Protein AF-A0A183EGW9-F1 (afdb_monomer)

Sequence (132 aa):
MPAIDFSENPWFEPTFKFYDRTLLEDTKKGVYEVTEFWHLLALCHTVMPDRKSGQLEYQAQSPDEAALTSASRNFGYVFKSRTAHTITLEIYELLAILDFNNVRKRMSVVVRNPAGEIMLYCKGADTIILDR

pLDDT: mean 92.27, std 5.98, range [67.56, 98.25]

Structure (mmCIF, N/CA/C/O backbone):
data_AF-A0A183EGW9-F1
#
_entry.id   AF-A0A183EGW9-F1
#
loop_
_atom_site.group_PDB
_atom_site.id
_atom_site.type_symbol
_atom_site.label_atom_id
_atom_site.label_alt_id
_atom_site.label_comp_id
_atom_site.label_asym_id
_atom_site.label_entity_id
_atom_site.label_seq_id
_atom_site.pdbx_PDB_ins_code
_atom_site.Cartn_x
_atom_site.Cartn_y
_atom_site.Cartn_z
_atom_site.occupancy
_atom_site.B_iso_or_equiv
_atom_site.auth_seq_id
_atom_site.auth_comp_id
_atom_site.auth_asym_id
_atom_site.auth_atom_id
_atom_site.pdbx_PDB_model_num
ATOM 1 N N . MET A 1 1 ? 13.083 -5.421 -22.501 1.00 74.69 1 MET A N 1
ATOM 2 C CA . MET A 1 1 ? 12.808 -3.991 -22.234 1.00 74.69 1 MET A CA 1
ATOM 3 C C . MET A 1 1 ? 13.566 -3.590 -20.978 1.00 74.69 1 MET A C 1
ATOM 5 O O . MET A 1 1 ? 13.644 -4.432 -20.087 1.00 74.69 1 MET A O 1
ATOM 9 N N . PRO A 1 2 ? 14.165 -2.388 -20.901 1.00 91.19 2 PRO A N 1
ATOM 10 C CA . PRO A 1 2 ? 14.790 -1.929 -19.662 1.00 91.19 2 PRO A CA 1
ATOM 11 C C . PRO A 1 2 ? 13.732 -1.777 -18.562 1.00 91.19 2 PRO A C 1
ATOM 13 O O . PRO A 1 2 ? 12.576 -1.467 -18.863 1.00 91.19 2 PRO A O 1
ATOM 16 N N . ALA A 1 3 ? 14.130 -2.005 -17.309 1.00 95.81 3 ALA A N 1
ATOM 17 C CA . ALA A 1 3 ? 13.276 -1.734 -16.157 1.00 95.81 3 ALA A CA 1
ATOM 18 C C . ALA A 1 3 ? 12.938 -0.237 -16.080 1.00 95.81 3 ALA A C 1
ATOM 20 O O . ALA A 1 3 ? 13.703 0.608 -16.552 1.00 95.81 3 ALA A O 1
ATOM 21 N N . ILE A 1 4 ? 11.787 0.071 -15.494 1.00 96.50 4 ILE A N 1
ATOM 22 C CA . ILE A 1 4 ? 11.357 1.442 -15.225 1.00 96.50 4 ILE A CA 1
ATOM 23 C C . ILE A 1 4 ? 12.289 2.082 -14.196 1.00 96.50 4 ILE A C 1
ATOM 25 O O . ILE A 1 4 ? 12.694 1.439 -13.226 1.00 96.50 4 ILE A O 1
ATOM 29 N N . ASP A 1 5 ? 12.612 3.353 -14.423 1.00 95.12 5 ASP A N 1
ATOM 30 C CA . ASP A 1 5 ? 13.325 4.187 -13.464 1.00 95.12 5 ASP A CA 1
ATOM 31 C C . ASP A 1 5 ? 12.323 4.860 -12.517 1.00 95.12 5 ASP A C 1
ATOM 33 O O . ASP A 1 5 ? 11.466 5.630 -12.951 1.00 95.12 5 ASP A O 1
ATOM 37 N N . PHE A 1 6 ? 12.427 4.545 -11.226 1.00 95.75 6 PHE A N 1
ATOM 38 C CA . PHE A 1 6 ? 11.598 5.115 -10.162 1.00 95.75 6 PHE A CA 1
ATOM 39 C C . PHE A 1 6 ? 12.330 6.198 -9.357 1.00 95.75 6 PHE A C 1
ATOM 41 O O . PHE A 1 6 ? 11.804 6.647 -8.344 1.00 95.75 6 PHE A O 1
ATOM 48 N N . SER A 1 7 ? 13.519 6.639 -9.783 1.00 94.19 7 SER A N 1
ATOM 49 C CA . SER A 1 7 ? 14.354 7.592 -9.034 1.00 94.19 7 SER A CA 1
ATOM 50 C C . SER A 1 7 ? 13.710 8.966 -8.789 1.00 94.19 7 SER A C 1
ATOM 52 O O . SER A 1 7 ? 14.132 9.675 -7.877 1.00 94.19 7 SER A O 1
ATOM 54 N N . GLU A 1 8 ? 12.656 9.324 -9.534 1.00 91.25 8 GLU A N 1
ATOM 55 C CA . GLU A 1 8 ? 11.821 10.511 -9.272 1.00 91.25 8 GLU A CA 1
ATOM 56 C C . GLU A 1 8 ? 11.106 10.445 -7.907 1.00 91.25 8 GLU A C 1
ATOM 58 O O . GLU A 1 8 ? 10.832 11.475 -7.290 1.00 91.25 8 GLU A O 1
ATOM 63 N N . ASN A 1 9 ? 10.797 9.242 -7.417 1.00 92.38 9 ASN A N 1
ATOM 64 C CA . ASN A 1 9 ? 10.169 9.034 -6.119 1.00 92.38 9 ASN A CA 1
ATOM 65 C C . ASN A 1 9 ? 11.249 9.007 -5.024 1.00 92.38 9 ASN A C 1
ATOM 67 O O . ASN A 1 9 ? 12.040 8.072 -4.998 1.00 92.38 9 ASN A O 1
ATOM 71 N N . PRO A 1 10 ? 11.265 9.933 -4.046 1.00 91.69 10 PRO A N 1
ATOM 72 C CA . PRO A 1 10 ? 12.314 9.990 -3.019 1.00 91.69 10 PRO A CA 1
ATOM 73 C C . PRO A 1 10 ? 12.338 8.770 -2.087 1.00 91.69 10 PRO A C 1
ATOM 75 O O . PRO A 1 10 ? 13.294 8.578 -1.339 1.00 91.69 10 PRO A O 1
ATOM 78 N N . TRP A 1 11 ? 11.284 7.954 -2.111 1.00 92.44 11 TRP A N 1
ATOM 79 C CA . TRP A 1 11 ? 11.178 6.729 -1.334 1.00 92.44 11 TRP A CA 1
ATOM 80 C C . TRP A 1 11 ? 11.435 5.480 -2.170 1.00 92.44 11 TRP A C 1
ATOM 82 O O . TRP A 1 11 ? 11.229 4.395 -1.640 1.00 92.44 11 TRP A O 1
ATOM 92 N N . PHE A 1 12 ? 11.853 5.573 -3.433 1.00 94.12 12 PHE A N 1
ATOM 93 C CA . PHE A 1 12 ? 12.042 4.388 -4.270 1.00 94.12 12 PHE A CA 1
ATOM 94 C C . PHE A 1 12 ? 13.049 3.388 -3.683 1.00 94.12 12 PHE A C 1
ATOM 96 O O . PHE A 1 12 ? 13.946 3.734 -2.910 1.00 94.12 12 PHE A O 1
ATOM 103 N N . GLU A 1 13 ? 12.897 2.127 -4.065 1.00 94.38 13 GLU A N 1
ATOM 104 C CA . GLU A 1 13 ? 13.805 1.047 -3.701 1.00 94.38 13 GLU A CA 1
ATOM 105 C C . GLU A 1 13 ? 14.720 0.739 -4.898 1.00 94.38 13 GLU A C 1
ATOM 107 O O . GLU A 1 13 ? 14.233 0.294 -5.938 1.00 94.38 13 GLU A O 1
ATOM 112 N N . PRO A 1 14 ? 16.053 0.916 -4.794 1.00 92.31 14 PRO A N 1
ATOM 113 C CA . PRO A 1 14 ? 16.966 0.723 -5.932 1.00 92.31 14 PRO A CA 1
ATOM 114 C C . PRO A 1 14 ? 16.940 -0.690 -6.541 1.00 92.31 14 PRO A C 1
ATOM 116 O O . PRO A 1 14 ? 17.254 -0.898 -7.721 1.00 92.31 14 PRO A O 1
ATOM 119 N N . THR A 1 15 ? 16.582 -1.680 -5.724 1.00 93.06 15 THR A N 1
ATOM 120 C CA . THR A 1 15 ? 16.481 -3.092 -6.103 1.00 93.06 15 THR A CA 1
ATOM 121 C C . THR A 1 15 ? 15.132 -3.452 -6.722 1.00 93.06 15 THR A C 1
ATOM 123 O O . THR A 1 15 ? 15.043 -4.503 -7.356 1.00 93.06 15 THR A O 1
ATOM 126 N N . PHE A 1 16 ? 14.109 -2.599 -6.604 1.00 95.38 16 PHE A N 1
ATOM 127 C CA . PHE A 1 16 ? 12.800 -2.840 -7.202 1.00 95.38 16 PHE A CA 1
ATOM 128 C C . PHE A 1 16 ? 12.902 -2.810 -8.731 1.00 95.38 16 PHE A C 1
ATOM 130 O O . PHE A 1 16 ? 13.572 -1.957 -9.323 1.00 95.38 16 PHE A O 1
ATOM 137 N N . LYS A 1 17 ? 12.264 -3.785 -9.385 1.00 95.81 17 LYS A N 1
ATOM 138 C CA . LYS A 1 17 ? 12.230 -3.908 -10.845 1.00 95.81 17 LYS A CA 1
ATOM 139 C C . LYS A 1 17 ? 10.795 -4.096 -11.297 1.00 95.81 17 LYS A C 1
ATOM 141 O O . LYS A 1 17 ? 10.124 -5.033 -10.879 1.00 95.81 17 LYS A O 1
ATOM 146 N N . PHE A 1 18 ? 10.367 -3.232 -12.206 1.00 96.75 18 PHE A N 1
ATOM 147 C CA . PHE A 1 18 ? 9.073 -3.309 -12.862 1.00 96.75 18 PHE A CA 1
ATOM 148 C C . PHE A 1 18 ? 9.233 -2.930 -14.332 1.00 96.75 18 PHE A C 1
ATOM 150 O O . PHE A 1 18 ? 10.134 -2.162 -14.679 1.00 96.75 18 PHE A O 1
ATOM 157 N N . TYR A 1 19 ? 8.400 -3.500 -15.198 1.00 96.38 19 TYR A N 1
ATOM 158 C CA . TYR A 1 19 ? 8.611 -3.444 -16.649 1.00 96.38 19 TYR A CA 1
ATOM 159 C C . TYR A 1 19 ? 7.393 -2.947 -17.434 1.00 96.38 19 TYR A C 1
ATOM 161 O O . TYR A 1 19 ? 7.563 -2.524 -18.577 1.00 96.38 19 TYR A O 1
ATOM 169 N N . ASP A 1 20 ? 6.193 -2.977 -16.848 1.00 95.81 20 ASP A N 1
ATOM 170 C CA . ASP A 1 20 ? 4.976 -2.501 -17.507 1.00 95.81 20 ASP A CA 1
ATOM 171 C C . ASP A 1 20 ? 4.860 -0.975 -17.394 1.00 95.81 20 ASP A C 1
ATOM 173 O O . ASP A 1 20 ? 4.619 -0.409 -16.326 1.00 95.81 20 ASP A O 1
ATOM 177 N N . ARG A 1 21 ? 5.075 -0.311 -18.531 1.00 95.69 21 ARG A N 1
ATOM 178 C CA . ARG A 1 21 ? 5.022 1.148 -18.652 1.00 95.69 21 ARG A CA 1
ATOM 179 C C . ARG A 1 21 ? 3.598 1.680 -18.699 1.00 95.69 21 ARG A C 1
ATOM 181 O O . ARG A 1 21 ? 3.391 2.809 -18.272 1.00 95.69 21 ARG A O 1
ATOM 188 N N . THR A 1 22 ? 2.638 0.890 -19.174 1.00 96.69 22 THR A N 1
ATOM 189 C CA . THR A 1 22 ? 1.238 1.309 -19.260 1.00 96.69 22 THR A CA 1
ATOM 190 C C . THR A 1 22 ? 0.692 1.561 -17.861 1.00 96.69 22 THR A C 1
ATOM 192 O O . THR A 1 22 ? 0.131 2.624 -17.613 1.00 96.69 22 THR A O 1
ATOM 195 N N . LEU A 1 23 ? 0.986 0.672 -16.905 1.00 96.94 23 LEU A N 1
ATOM 196 C CA . LEU A 1 23 ? 0.608 0.889 -15.508 1.00 96.94 23 LEU A CA 1
ATOM 197 C C . LEU A 1 23 ? 1.237 2.163 -14.918 1.00 96.94 23 LEU A C 1
ATOM 199 O O . LEU A 1 23 ? 0.571 2.895 -14.187 1.00 96.94 23 LEU A O 1
ATOM 203 N N . LEU A 1 24 ? 2.502 2.465 -15.238 1.00 96.00 24 LEU A N 1
ATOM 204 C CA . LEU A 1 24 ? 3.149 3.709 -14.798 1.00 96.00 24 LEU A CA 1
ATOM 205 C C . LEU A 1 24 ? 2.473 4.943 -15.399 1.00 96.00 24 LEU A C 1
ATOM 207 O O . LEU A 1 24 ? 2.240 5.920 -14.691 1.00 96.00 24 LEU A O 1
ATOM 211 N N . GLU A 1 25 ? 2.175 4.914 -16.693 1.00 96.81 25 GLU A N 1
ATOM 212 C CA . GLU A 1 25 ? 1.509 6.015 -17.385 1.00 96.81 25 GLU A CA 1
ATOM 213 C C . GLU A 1 25 ? 0.117 6.276 -16.811 1.00 96.81 25 GLU A C 1
ATOM 215 O O . GLU A 1 25 ? -0.217 7.425 -16.533 1.00 96.81 25 GLU A O 1
ATOM 220 N N . ASP A 1 26 ? -0.670 5.230 -16.575 1.00 98.25 26 ASP A N 1
ATOM 221 C CA . ASP A 1 26 ? -2.018 5.362 -16.020 1.00 98.25 26 ASP A CA 1
ATOM 222 C C . ASP A 1 26 ? -1.996 5.783 -14.545 1.00 98.25 26 ASP A C 1
ATOM 224 O O . ASP A 1 26 ? -2.845 6.568 -14.117 1.00 98.25 26 ASP A O 1
ATOM 228 N N . THR A 1 27 ? -0.957 5.384 -13.802 1.00 96.62 27 THR A N 1
ATOM 229 C CA . THR A 1 27 ? -0.671 5.933 -12.467 1.00 96.62 27 THR A CA 1
ATOM 230 C C . THR A 1 27 ? -0.398 7.437 -12.547 1.00 96.62 27 THR A C 1
ATOM 232 O O . THR A 1 27 ? -1.018 8.216 -11.830 1.00 96.62 27 THR A O 1
ATOM 235 N N . LYS A 1 28 ? 0.482 7.881 -13.459 1.00 95.25 28 LYS A N 1
ATOM 236 C CA . LYS A 1 28 ? 0.819 9.308 -13.635 1.00 95.25 28 LYS A CA 1
ATOM 237 C C . LYS A 1 28 ? -0.370 10.148 -14.117 1.00 95.25 28 LYS A C 1
ATOM 239 O O . LYS A 1 28 ? -0.452 11.324 -13.776 1.00 95.25 28 LYS A O 1
ATOM 244 N N . LYS A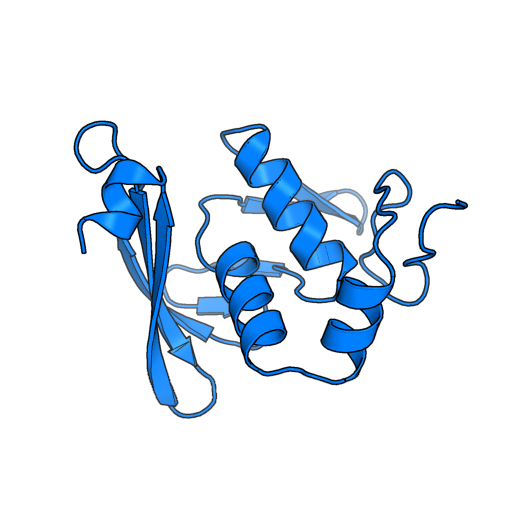 1 29 ? -1.288 9.566 -14.894 1.00 97.38 29 LYS A N 1
ATOM 245 C CA . LYS A 1 29 ? -2.537 10.220 -15.328 1.00 97.38 29 LYS A CA 1
ATOM 246 C C . LYS A 1 29 ? -3.592 10.303 -14.220 1.00 97.38 29 LYS A C 1
ATOM 248 O O . LYS A 1 29 ? -4.567 11.027 -14.402 1.00 97.38 29 LYS A O 1
ATOM 253 N N . GLY A 1 30 ? -3.429 9.567 -13.118 1.00 96.12 30 GLY A N 1
ATOM 254 C CA . GLY A 1 30 ? -4.434 9.486 -12.060 1.00 96.12 30 GLY A CA 1
ATOM 255 C C . GLY A 1 30 ? -5.701 8.758 -12.506 1.00 96.12 30 GLY A C 1
ATOM 256 O O . GLY A 1 30 ? -6.800 9.168 -12.139 1.00 96.12 30 GLY A O 1
ATOM 257 N N . VAL A 1 31 ? -5.571 7.703 -13.323 1.00 98.00 31 VAL A N 1
ATOM 258 C CA . VAL A 1 31 ? -6.714 6.838 -13.659 1.00 98.00 31 VAL A CA 1
ATOM 259 C C . VAL A 1 31 ? -7.301 6.300 -12.354 1.00 98.00 31 VAL A C 1
ATOM 261 O O . VAL A 1 31 ? -6.567 5.774 -11.511 1.00 98.00 31 VAL A O 1
ATOM 264 N N . TYR A 1 32 ? -8.611 6.477 -12.170 1.00 96.06 32 TYR A N 1
ATOM 265 C CA . TYR A 1 32 ? -9.291 6.214 -10.902 1.00 96.06 32 TYR A CA 1
ATOM 266 C C . TYR A 1 32 ? -9.065 4.775 -10.427 1.00 96.06 32 TYR A C 1
ATOM 268 O O . TYR A 1 32 ? -8.584 4.555 -9.321 1.00 96.06 32 TYR A O 1
ATOM 276 N N . GLU A 1 33 ? -9.295 3.793 -11.293 1.00 97.38 33 GLU A N 1
ATOM 277 C CA . GLU A 1 33 ? -9.151 2.373 -10.973 1.00 97.38 33 GLU A CA 1
ATOM 278 C C . GLU A 1 33 ? -7.714 2.005 -10.579 1.00 97.38 33 GLU A C 1
ATOM 280 O O . GLU A 1 33 ? -7.500 1.191 -9.682 1.00 97.38 33 GLU A O 1
ATOM 285 N N . VAL A 1 34 ? -6.718 2.629 -11.216 1.00 98.00 34 VAL A N 1
ATOM 286 C CA . VAL A 1 34 ? -5.295 2.413 -10.906 1.00 98.00 34 VAL A CA 1
ATOM 287 C C . VAL A 1 34 ? -4.927 3.060 -9.572 1.00 98.00 34 VAL A C 1
ATOM 289 O O . VAL A 1 34 ? -4.171 2.487 -8.789 1.00 98.00 34 VAL A O 1
ATOM 292 N N . THR A 1 35 ? -5.500 4.225 -9.281 1.00 95.94 35 THR A N 1
ATOM 293 C CA . THR A 1 35 ? -5.323 4.919 -8.002 1.00 95.94 35 THR A CA 1
ATOM 294 C C . THR A 1 35 ? -5.889 4.085 -6.853 1.00 95.94 35 THR A C 1
ATOM 296 O O . THR A 1 35 ? -5.196 3.838 -5.867 1.00 95.94 35 THR A O 1
ATOM 299 N N . GLU A 1 36 ? -7.102 3.561 -7.017 1.00 96.19 36 GLU A N 1
ATOM 300 C CA . GLU A 1 36 ? -7.757 2.698 -6.031 1.00 96.19 36 GLU A CA 1
ATOM 301 C C . GLU A 1 36 ? -7.037 1.360 -5.852 1.00 96.19 36 GLU A C 1
ATOM 303 O O . GLU A 1 36 ? -6.911 0.856 -4.733 1.00 96.19 36 GLU A O 1
ATOM 308 N N . PHE A 1 37 ? -6.486 0.805 -6.933 1.00 97.69 37 PHE A N 1
ATOM 309 C CA . PHE A 1 37 ? -5.616 -0.364 -6.865 1.00 97.69 37 PHE A CA 1
ATOM 310 C C . PHE A 1 37 ? -4.388 -0.106 -5.980 1.00 97.69 37 PHE A C 1
ATOM 312 O O . PHE A 1 37 ? -4.075 -0.914 -5.101 1.00 97.69 37 PHE A O 1
ATOM 319 N N . TRP A 1 38 ? -3.710 1.032 -6.149 1.00 97.50 38 TRP A N 1
ATOM 320 C CA . TRP A 1 38 ? -2.554 1.360 -5.318 1.00 97.50 38 TRP A CA 1
ATOM 321 C C . TRP A 1 38 ? -2.922 1.681 -3.870 1.00 97.50 38 TRP A C 1
ATOM 323 O O . TRP A 1 38 ? -2.210 1.238 -2.965 1.00 97.50 38 TRP A O 1
ATOM 333 N N . HIS A 1 39 ? -4.041 2.370 -3.629 1.00 96.12 39 HIS A N 1
ATOM 334 C CA . HIS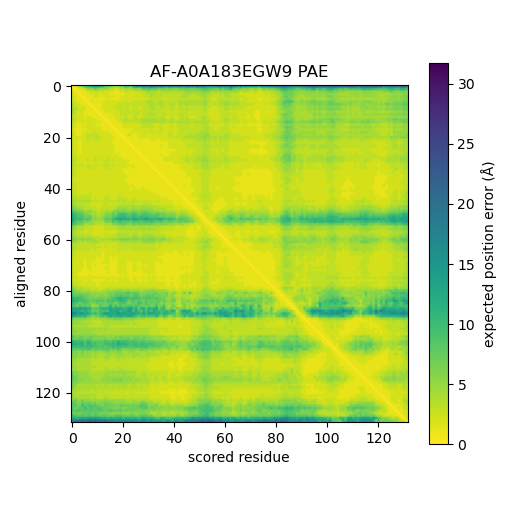 A 1 39 ? -4.581 2.565 -2.283 1.00 96.12 39 HIS A CA 1
ATOM 335 C C . HIS A 1 39 ? -4.858 1.232 -1.592 1.00 96.12 39 HIS A C 1
ATOM 337 O O . HIS A 1 39 ? -4.436 1.031 -0.453 1.00 96.12 39 HIS A O 1
ATOM 343 N N . LEU A 1 40 ? -5.484 0.280 -2.285 1.00 97.06 40 LEU A N 1
ATOM 344 C CA . LEU A 1 40 ? -5.726 -1.058 -1.757 1.00 97.06 40 LEU A CA 1
ATOM 345 C C . LEU A 1 40 ? -4.419 -1.731 -1.322 1.00 97.06 40 LEU A C 1
ATOM 347 O O . LEU A 1 40 ? -4.346 -2.246 -0.203 1.00 97.06 40 LEU A O 1
ATOM 351 N N . LEU A 1 41 ? -3.378 -1.700 -2.160 1.00 97.25 41 LEU A N 1
ATOM 352 C CA . LEU A 1 41 ? -2.084 -2.305 -1.827 1.00 97.25 41 LEU A CA 1
ATOM 353 C C . LEU A 1 41 ? -1.357 -1.585 -0.685 1.00 97.25 41 LEU A C 1
ATOM 355 O O . LEU A 1 41 ? -0.695 -2.254 0.106 1.00 97.25 41 LEU A O 1
ATOM 359 N N . ALA A 1 42 ? -1.502 -0.263 -0.577 1.00 96.31 42 ALA A N 1
ATOM 360 C CA . ALA A 1 42 ? -0.828 0.563 0.423 1.00 96.31 42 ALA A CA 1
ATOM 361 C C . ALA A 1 42 ? -1.591 0.721 1.755 1.00 96.31 42 ALA A C 1
ATOM 363 O O . ALA A 1 42 ? -1.033 1.244 2.718 1.00 96.31 42 ALA A O 1
ATOM 364 N N . LEU A 1 43 ? -2.866 0.317 1.817 1.00 95.56 43 LEU A N 1
ATOM 365 C CA . LEU A 1 43 ? -3.711 0.429 3.014 1.00 95.56 43 LEU A CA 1
ATOM 366 C C . LEU A 1 43 ? -4.120 -0.940 3.575 1.00 95.56 43 LEU A C 1
ATOM 368 O O . LEU A 1 43 ? -4.176 -1.123 4.793 1.00 95.56 43 LEU A O 1
ATOM 372 N N . CYS A 1 44 ? -4.414 -1.921 2.715 1.00 95.75 44 CYS A N 1
ATOM 373 C CA . CYS A 1 44 ? -4.941 -3.223 3.125 1.00 95.75 44 CYS A CA 1
ATOM 374 C C . CYS A 1 44 ? -3.817 -4.240 3.376 1.00 95.75 44 CYS A C 1
ATOM 376 O O . CYS A 1 44 ? -3.660 -5.199 2.621 1.00 95.75 44 CYS A O 1
ATOM 378 N N . HIS A 1 45 ? -3.016 -4.052 4.424 1.00 94.88 45 HIS A N 1
ATOM 379 C CA . HIS A 1 45 ? -1.935 -4.977 4.795 1.00 94.88 45 HIS A CA 1
ATOM 380 C C . HIS A 1 45 ? -1.577 -4.897 6.281 1.00 94.88 45 HIS A C 1
ATOM 382 O O . HIS A 1 45 ? -1.972 -3.966 6.984 1.00 94.88 45 HIS A O 1
ATOM 388 N N . THR A 1 46 ? -0.766 -5.838 6.770 1.00 93.06 46 THR A N 1
ATOM 389 C CA . THR A 1 46 ? -0.242 -5.805 8.150 1.00 93.06 46 THR A CA 1
ATOM 390 C C . THR A 1 46 ? 1.204 -5.322 8.256 1.00 93.06 46 THR A C 1
ATOM 392 O O . THR A 1 46 ? 1.664 -5.087 9.370 1.00 93.06 46 THR A O 1
ATOM 395 N N . VAL A 1 47 ? 1.880 -5.064 7.128 1.00 94.94 47 VAL A N 1
ATOM 396 C CA . VAL A 1 47 ? 3.256 -4.525 7.071 1.00 94.94 47 VAL A CA 1
ATOM 397 C C . VAL A 1 47 ? 3.461 -3.332 8.007 1.00 94.94 47 VAL A C 1
ATOM 399 O O . VAL A 1 47 ? 2.616 -2.439 8.086 1.00 94.94 47 VAL A O 1
ATOM 402 N N . MET A 1 48 ? 4.594 -3.329 8.707 1.00 93.19 48 MET A N 1
ATOM 403 C CA . MET A 1 48 ? 5.016 -2.260 9.607 1.00 93.19 48 MET A CA 1
ATOM 404 C C . MET A 1 48 ? 6.175 -1.475 8.983 1.00 93.19 48 MET A C 1
ATOM 406 O O . MET A 1 48 ? 7.137 -2.096 8.525 1.00 93.19 48 MET A O 1
ATOM 410 N N . PRO A 1 49 ? 6.120 -0.133 8.957 1.00 92.94 49 PRO A N 1
ATOM 411 C CA . PRO A 1 49 ? 7.224 0.672 8.469 1.00 92.94 49 PRO A CA 1
ATOM 412 C C . PRO A 1 49 ? 8.241 0.883 9.596 1.00 92.94 49 PRO A C 1
ATOM 414 O O . PRO A 1 49 ? 7.870 1.172 10.734 1.00 92.94 49 PRO A O 1
ATOM 417 N N . ASP A 1 50 ? 9.521 0.771 9.272 1.00 90.69 50 ASP A N 1
ATOM 418 C CA . ASP A 1 50 ? 10.644 1.049 10.163 1.00 90.69 50 ASP A CA 1
ATOM 419 C C . ASP A 1 50 ? 11.582 2.079 9.515 1.00 90.69 50 ASP A C 1
ATOM 421 O O . ASP A 1 50 ? 11.591 2.261 8.294 1.00 90.69 50 ASP A O 1
ATOM 425 N N . ARG A 1 51 ? 12.362 2.789 10.333 1.00 88.50 51 ARG A N 1
ATOM 426 C CA . ARG A 1 51 ? 13.372 3.745 9.869 1.00 88.50 51 ARG A CA 1
ATOM 427 C C . ARG A 1 51 ? 14.748 3.314 10.346 1.00 88.50 51 ARG A C 1
ATOM 429 O O . ARG A 1 51 ? 15.128 3.597 11.480 1.00 88.50 51 ARG A O 1
ATOM 436 N N . LYS A 1 52 ? 15.537 2.726 9.447 1.00 85.69 52 LYS A N 1
ATOM 437 C CA . LYS A 1 52 ? 16.944 2.399 9.710 1.00 85.69 52 LYS A CA 1
ATOM 438 C C . LYS A 1 52 ? 17.850 3.379 8.989 1.00 85.69 52 LYS A C 1
ATOM 440 O O . LYS A 1 52 ? 17.755 3.555 7.780 1.00 85.69 52 LYS A O 1
ATOM 445 N N . SER A 1 53 ? 18.705 4.070 9.743 1.00 85.56 53 SER A N 1
ATOM 446 C CA . SER A 1 53 ? 19.660 5.049 9.197 1.00 85.56 53 SER A CA 1
ATOM 447 C C . SER A 1 53 ? 19.013 6.111 8.288 1.00 85.56 53 SER A C 1
ATOM 449 O O . SER A 1 53 ? 19.601 6.544 7.302 1.00 85.56 53 SER A O 1
ATOM 451 N N . GLY A 1 54 ? 17.774 6.511 8.597 1.00 81.62 54 GLY A N 1
ATOM 452 C CA . GLY A 1 54 ? 17.003 7.482 7.811 1.00 81.62 54 GLY A CA 1
ATOM 453 C C . GLY A 1 54 ? 16.267 6.910 6.591 1.00 81.62 54 GLY A C 1
ATOM 454 O O . GLY A 1 54 ? 15.481 7.637 5.986 1.00 81.62 54 GLY A O 1
ATOM 455 N N . GLN A 1 55 ? 16.451 5.629 6.263 1.00 86.56 55 GLN A N 1
ATOM 456 C CA . GLN A 1 55 ? 15.766 4.948 5.162 1.00 86.56 55 GLN A CA 1
ATOM 457 C C . GLN A 1 55 ? 14.504 4.231 5.651 1.00 86.56 55 GLN A C 1
ATOM 459 O O . GLN A 1 55 ? 14.494 3.640 6.730 1.00 86.56 55 GLN A O 1
ATOM 464 N N . LEU A 1 56 ? 13.436 4.300 4.853 1.00 91.25 56 LEU A N 1
ATOM 465 C CA . LEU A 1 56 ? 12.190 3.577 5.101 1.00 91.25 56 LEU A CA 1
ATOM 466 C C . LEU A 1 56 ? 12.373 2.099 4.731 1.00 91.25 56 LEU A C 1
ATOM 468 O O . LEU A 1 56 ? 12.686 1.786 3.581 1.00 91.25 56 LEU A O 1
ATOM 472 N N . GLU A 1 57 ? 12.137 1.206 5.685 1.00 92.75 57 GLU A N 1
ATOM 473 C CA . GLU A 1 57 ? 12.122 -0.246 5.497 1.00 92.75 57 GLU A CA 1
ATOM 474 C C . GLU A 1 57 ? 10.749 -0.811 5.861 1.00 92.75 57 GLU A C 1
ATOM 476 O O . GLU A 1 57 ? 10.090 -0.325 6.777 1.00 92.75 57 GLU A O 1
ATOM 481 N N . TYR A 1 58 ? 10.316 -1.858 5.162 1.00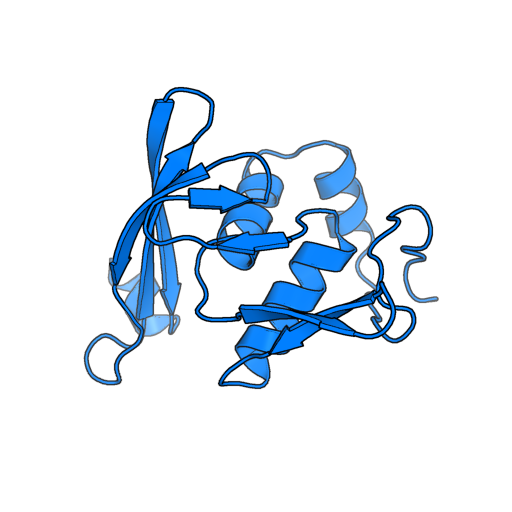 94.94 58 TYR A N 1
A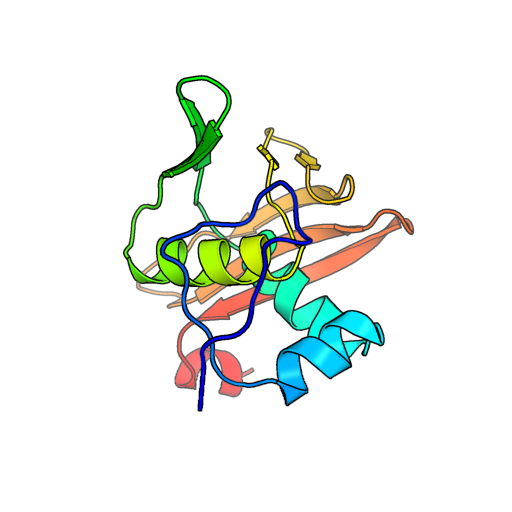TOM 482 C CA . TYR A 1 58 ? 9.044 -2.528 5.421 1.00 94.94 58 TYR A CA 1
ATOM 483 C C . TYR A 1 58 ? 9.273 -3.898 6.052 1.00 94.94 58 TYR A C 1
ATOM 485 O O . TYR A 1 58 ? 9.958 -4.750 5.492 1.00 94.94 58 TYR A O 1
ATOM 493 N N . GLN A 1 59 ? 8.677 -4.107 7.224 1.00 95.19 59 GLN A N 1
ATOM 494 C CA . GLN A 1 59 ? 8.672 -5.377 7.942 1.00 95.19 59 GLN A CA 1
ATOM 495 C C . GLN A 1 59 ? 7.325 -6.062 7.704 1.00 95.19 59 GLN A C 1
ATOM 497 O O . GLN A 1 59 ? 6.294 -5.633 8.228 1.00 95.19 59 GLN A O 1
ATOM 502 N N . ALA A 1 60 ? 7.326 -7.104 6.877 1.00 94.44 60 ALA A N 1
ATOM 503 C CA . ALA A 1 60 ? 6.131 -7.845 6.489 1.00 94.44 60 ALA A CA 1
ATOM 504 C C . ALA A 1 60 ? 6.119 -9.250 7.103 1.00 94.44 60 ALA A C 1
ATOM 506 O O . ALA A 1 60 ? 7.167 -9.857 7.308 1.00 94.44 60 ALA A O 1
ATOM 507 N N . GLN A 1 61 ? 4.922 -9.788 7.345 1.00 89.38 61 GLN A N 1
ATOM 508 C CA . GLN A 1 61 ? 4.752 -11.162 7.835 1.00 89.38 61 GLN A CA 1
ATOM 509 C C . GLN A 1 61 ? 4.830 -12.213 6.719 1.00 89.38 61 GLN A C 1
ATOM 511 O O . GLN A 1 61 ? 4.981 -13.400 7.001 1.00 89.38 61 GLN A O 1
ATOM 516 N N . SER A 1 62 ? 4.726 -11.794 5.455 1.00 91.06 62 SER A N 1
ATOM 517 C CA . SER A 1 62 ? 4.840 -12.669 4.290 1.00 91.06 62 SER A CA 1
ATOM 518 C C . SER A 1 62 ? 5.584 -11.975 3.140 1.00 91.06 62 SER A C 1
ATOM 520 O O . SER A 1 62 ? 5.549 -10.742 3.039 1.00 91.06 62 SER A O 1
ATOM 522 N N . PRO A 1 63 ? 6.251 -12.743 2.256 1.00 94.31 63 PRO A N 1
ATOM 523 C CA . PRO A 1 63 ? 6.932 -12.189 1.085 1.00 94.31 63 PRO A CA 1
ATOM 524 C C . PRO A 1 63 ? 5.962 -11.506 0.113 1.00 94.31 63 PRO A C 1
ATOM 526 O O . PRO A 1 63 ? 6.317 -10.498 -0.493 1.00 94.31 63 PRO A O 1
ATOM 529 N N . ASP A 1 64 ? 4.727 -11.999 0.013 1.00 92.50 64 ASP A N 1
ATOM 530 C CA . ASP A 1 64 ? 3.707 -11.420 -0.861 1.00 92.50 64 ASP A CA 1
ATOM 531 C C . ASP A 1 64 ? 3.284 -10.032 -0.369 1.00 92.50 64 ASP A C 1
ATOM 533 O O . ASP A 1 64 ? 3.211 -9.087 -1.153 1.00 92.50 64 ASP A O 1
ATOM 537 N N . GLU A 1 65 ? 3.061 -9.865 0.943 1.00 93.38 65 GLU A N 1
ATOM 538 C CA . GLU A 1 65 ? 2.772 -8.540 1.503 1.00 93.38 65 GLU A CA 1
ATOM 539 C C . GLU A 1 65 ? 3.953 -7.579 1.319 1.00 93.38 65 GLU A C 1
ATOM 541 O O . GLU A 1 65 ? 3.733 -6.407 1.003 1.00 93.38 65 GLU A O 1
ATOM 546 N N . ALA A 1 66 ? 5.192 -8.065 1.465 1.00 95.44 66 ALA A N 1
ATOM 547 C CA . ALA A 1 66 ? 6.388 -7.262 1.213 1.00 95.44 66 ALA A CA 1
ATOM 548 C C . ALA A 1 66 ? 6.443 -6.777 -0.244 1.00 95.44 66 ALA A C 1
ATOM 550 O O . ALA A 1 66 ? 6.628 -5.589 -0.489 1.00 95.44 66 ALA A O 1
ATOM 551 N N . ALA A 1 67 ? 6.229 -7.674 -1.209 1.00 96.56 67 ALA A N 1
ATOM 552 C CA . ALA A 1 67 ? 6.269 -7.347 -2.631 1.00 96.56 67 ALA A CA 1
ATOM 553 C C . ALA A 1 67 ? 5.161 -6.361 -3.038 1.00 96.56 67 ALA A C 1
ATOM 555 O O . ALA A 1 67 ? 5.426 -5.399 -3.758 1.00 96.56 67 ALA A O 1
ATOM 556 N N . LEU A 1 68 ? 3.932 -6.563 -2.553 1.00 96.94 68 LEU A N 1
ATOM 557 C CA . LEU A 1 68 ? 2.790 -5.706 -2.885 1.00 96.94 68 LEU A CA 1
ATOM 558 C C . LEU A 1 68 ? 2.940 -4.284 -2.326 1.00 96.94 68 LEU A C 1
ATOM 560 O O . LEU A 1 68 ? 2.695 -3.311 -3.037 1.00 96.94 68 LEU A O 1
ATOM 564 N N . THR A 1 69 ? 3.379 -4.157 -1.072 1.00 96.62 69 THR A N 1
ATOM 565 C CA . THR A 1 69 ? 3.618 -2.843 -0.446 1.00 96.62 69 THR A CA 1
ATOM 566 C C . 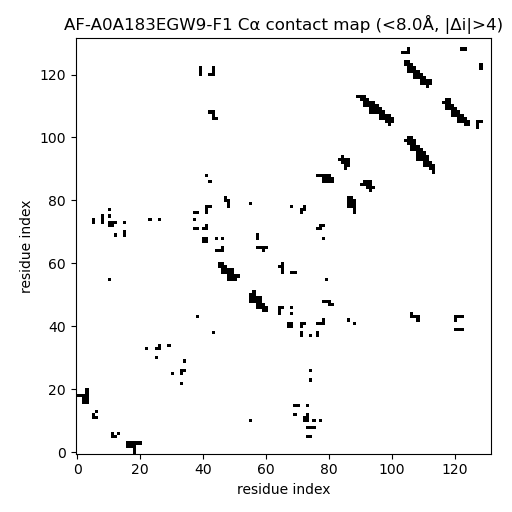THR A 1 69 ? 4.863 -2.154 -1.003 1.00 96.62 69 THR A C 1
ATOM 568 O O . THR A 1 69 ? 4.872 -0.934 -1.166 1.00 96.62 69 THR A O 1
ATOM 571 N N . SER A 1 70 ? 5.901 -2.917 -1.363 1.00 96.81 70 SER A N 1
ATOM 572 C CA . SER A 1 70 ? 7.053 -2.410 -2.119 1.00 96.81 70 SER A CA 1
ATOM 573 C C . SER A 1 70 ? 6.616 -1.848 -3.474 1.00 96.81 70 SER A C 1
ATOM 575 O O . SER A 1 70 ? 6.999 -0.734 -3.833 1.00 96.81 70 SER A O 1
ATOM 577 N N . ALA A 1 71 ? 5.741 -2.549 -4.201 1.00 97.75 71 ALA A N 1
ATOM 578 C CA . ALA A 1 71 ? 5.210 -2.049 -5.463 1.00 97.75 71 ALA A CA 1
ATOM 579 C C . ALA A 1 71 ? 4.466 -0.720 -5.272 1.00 97.75 71 ALA A C 1
ATOM 581 O O . ALA A 1 71 ? 4.855 0.275 -5.881 1.00 97.75 71 ALA A O 1
ATOM 582 N N . SER A 1 72 ? 3.482 -0.651 -4.368 1.00 97.50 72 SER A N 1
ATOM 583 C CA . SER A 1 72 ? 2.735 0.596 -4.136 1.00 97.50 72 SER A CA 1
ATOM 584 C C . SER A 1 72 ? 3.657 1.757 -3.745 1.00 97.50 72 SER A C 1
ATOM 586 O O . SER A 1 72 ? 3.539 2.856 -4.286 1.00 97.50 72 SER A O 1
ATOM 588 N N . ARG A 1 73 ? 4.649 1.495 -2.881 1.00 96.62 73 ARG A N 1
ATOM 589 C CA . ARG A 1 73 ? 5.675 2.464 -2.481 1.00 96.62 73 ARG A CA 1
ATOM 590 C C . ARG A 1 73 ? 6.429 3.020 -3.680 1.00 96.62 73 ARG A C 1
ATOM 592 O O . ARG A 1 73 ? 6.560 4.237 -3.768 1.00 96.62 73 ARG A O 1
ATOM 599 N N . ASN A 1 74 ? 6.935 2.167 -4.571 1.00 97.19 74 ASN A N 1
ATOM 600 C CA . ASN A 1 74 ? 7.725 2.601 -5.727 1.00 97.19 74 ASN A CA 1
ATOM 601 C C . ASN A 1 74 ? 6.887 3.423 -6.713 1.00 97.19 74 ASN A C 1
ATOM 603 O O . ASN A 1 74 ? 7.387 4.412 -7.245 1.00 97.19 74 ASN A O 1
ATOM 607 N N . PHE A 1 75 ? 5.598 3.109 -6.846 1.00 97.31 75 PHE A N 1
ATOM 608 C CA . PHE A 1 75 ? 4.634 3.881 -7.636 1.00 97.31 75 PHE A CA 1
ATOM 609 C C . PHE A 1 75 ? 4.143 5.178 -6.961 1.00 97.31 75 PHE A C 1
ATOM 611 O O . PHE A 1 75 ? 3.311 5.879 -7.525 1.00 97.31 75 PHE A O 1
ATOM 618 N N . GLY A 1 76 ? 4.675 5.536 -5.787 1.00 95.31 76 GLY A N 1
ATOM 619 C CA . GLY A 1 76 ? 4.394 6.807 -5.106 1.00 95.31 76 GLY A CA 1
ATOM 620 C C . GLY A 1 76 ? 3.362 6.718 -3.977 1.00 95.31 76 GLY A C 1
ATOM 621 O O . GLY A 1 76 ? 3.210 7.672 -3.216 1.00 95.31 76 GLY A O 1
ATOM 622 N N . TYR A 1 77 ? 2.732 5.561 -3.782 1.00 96.06 77 TYR A N 1
ATOM 623 C CA . TYR A 1 77 ? 1.768 5.293 -2.714 1.00 96.06 77 TYR A CA 1
ATOM 624 C C . TYR A 1 77 ? 2.509 4.749 -1.490 1.00 96.06 77 TYR A C 1
ATOM 626 O O . TYR A 1 77 ? 2.544 3.548 -1.201 1.00 96.06 77 TYR A O 1
ATOM 634 N N . VAL A 1 78 ? 3.183 5.669 -0.797 1.00 95.19 78 VAL A N 1
ATOM 635 C CA . VAL A 1 78 ? 4.139 5.359 0.271 1.00 95.19 78 VAL A CA 1
ATOM 636 C C . VAL A 1 78 ? 3.451 5.284 1.630 1.00 95.19 78 VAL A C 1
ATOM 638 O O . VAL A 1 78 ? 3.057 6.299 2.205 1.00 95.19 78 VAL A O 1
ATOM 641 N N . PHE A 1 79 ? 3.385 4.078 2.183 1.00 94.94 79 PHE A N 1
ATOM 642 C CA . PHE A 1 79 ? 2.946 3.826 3.548 1.00 94.94 79 PHE A CA 1
ATOM 643 C C . PHE A 1 79 ? 4.042 4.214 4.558 1.00 94.94 79 PHE A C 1
ATOM 645 O O . PHE A 1 79 ? 5.060 3.538 4.693 1.00 94.94 79 PHE A O 1
ATOM 652 N N . LYS A 1 80 ? 3.863 5.329 5.277 1.00 91.94 80 LYS A N 1
ATOM 653 C CA . LYS A 1 80 ? 4.911 5.878 6.165 1.00 91.94 80 LYS A CA 1
ATOM 654 C C . LYS A 1 80 ? 4.762 5.475 7.624 1.00 91.94 80 LYS A C 1
ATOM 656 O O . LYS A 1 80 ? 5.762 5.319 8.320 1.00 91.94 80 LYS A O 1
ATOM 661 N N . SER A 1 81 ? 3.531 5.388 8.113 1.00 88.94 81 SER A N 1
ATOM 662 C CA . SER A 1 81 ? 3.234 5.003 9.492 1.00 88.94 81 SER A CA 1
ATOM 663 C C . SER A 1 81 ? 1.780 4.581 9.645 1.00 88.94 81 SER A C 1
ATOM 665 O O . SER A 1 81 ? 0.917 4.964 8.853 1.00 88.94 81 SER A O 1
ATOM 667 N N . ARG A 1 82 ? 1.516 3.814 10.702 1.00 87.88 82 ARG A N 1
ATOM 668 C CA . ARG A 1 82 ? 0.176 3.450 11.152 1.00 87.88 82 ARG A CA 1
ATOM 669 C C . ARG A 1 82 ? 0.079 3.640 12.656 1.00 87.88 82 ARG A C 1
ATOM 671 O O . ARG A 1 82 ? 0.970 3.215 13.389 1.00 87.88 82 ARG A O 1
ATOM 678 N N . THR A 1 83 ? -1.005 4.260 13.096 1.00 85.00 83 THR A N 1
ATOM 679 C CA . THR A 1 83 ? -1.425 4.306 14.498 1.00 85.00 83 THR A CA 1
ATOM 680 C C . THR A 1 83 ? -2.683 3.453 14.675 1.00 85.00 83 THR A C 1
ATOM 682 O O . THR A 1 83 ? -3.177 2.865 13.714 1.00 85.00 83 THR A O 1
ATOM 685 N N . ALA A 1 84 ? -3.235 3.398 15.889 1.00 78.94 84 ALA A N 1
ATOM 686 C CA . ALA A 1 84 ? -4.519 2.737 16.128 1.00 78.94 84 ALA A CA 1
ATOM 687 C C . ALA A 1 84 ? -5.690 3.359 15.334 1.00 78.94 84 ALA A C 1
ATOM 689 O O . ALA A 1 84 ? -6.704 2.695 15.150 1.00 78.94 84 ALA A O 1
ATOM 690 N N . HIS A 1 85 ? -5.551 4.607 14.862 1.00 75.88 85 HIS A N 1
ATOM 691 C CA . HIS A 1 85 ? -6.640 5.375 14.244 1.00 75.88 85 HIS A CA 1
ATOM 692 C C . HIS A 1 85 ? -6.292 5.978 12.883 1.00 75.88 85 HIS A C 1
ATOM 694 O O . HIS A 1 85 ? -7.165 6.533 12.225 1.00 75.88 85 HIS A O 1
ATOM 700 N N . THR A 1 86 ? -5.033 5.927 12.448 1.00 74.75 86 THR A N 1
ATOM 701 C CA . THR A 1 86 ? -4.599 6.614 11.224 1.00 74.75 86 THR A CA 1
ATOM 702 C C . THR A 1 86 ? -3.575 5.813 10.438 1.00 74.75 86 THR A C 1
ATOM 704 O O . THR A 1 86 ? -2.743 5.107 11.012 1.00 74.75 86 THR A O 1
ATOM 707 N N . ILE A 1 87 ? -3.606 5.970 9.115 1.00 79.00 87 ILE A N 1
ATOM 708 C CA . ILE A 1 87 ? -2.564 5.511 8.196 1.00 79.00 87 ILE A CA 1
ATOM 709 C C . ILE A 1 87 ? -2.010 6.718 7.433 1.00 79.00 87 ILE A C 1
ATOM 711 O O . ILE A 1 87 ? -2.737 7.458 6.765 1.00 79.00 87 ILE A O 1
ATOM 715 N N . THR A 1 88 ? -0.695 6.911 7.517 1.00 80.25 88 THR A N 1
ATOM 716 C CA . THR A 1 88 ? 0.003 8.031 6.880 1.00 80.25 88 THR A CA 1
ATOM 717 C C . THR A 1 88 ? 0.456 7.636 5.477 1.00 80.25 88 THR A C 1
ATOM 719 O O . THR A 1 88 ? 1.604 7.241 5.267 1.00 80.25 88 THR A O 1
ATOM 722 N N . LEU A 1 89 ? -0.474 7.750 4.532 1.00 74.38 89 LEU A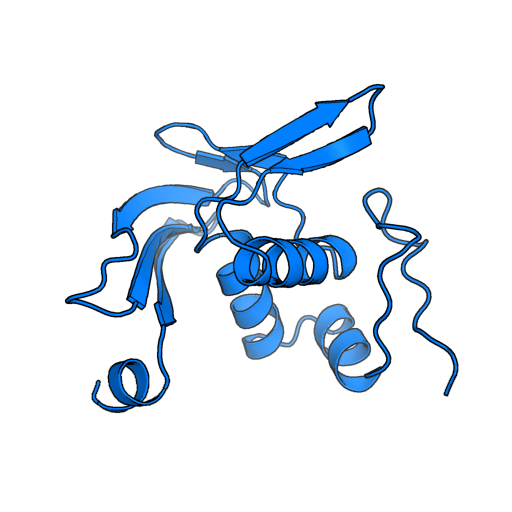 N 1
ATOM 723 C CA . LEU A 1 89 ? -0.224 7.827 3.090 1.00 74.38 89 LEU A CA 1
ATOM 724 C C . LEU A 1 89 ? -0.588 9.246 2.621 1.00 74.38 89 LEU A C 1
ATOM 726 O O . LEU A 1 89 ? 0.295 10.049 2.326 1.00 74.38 89 LEU A O 1
ATOM 730 N N . GLU A 1 90 ? -1.876 9.575 2.762 1.00 70.69 90 GLU A N 1
ATOM 731 C CA . GLU A 1 90 ? -2.500 10.898 2.572 1.00 70.69 90 GLU A CA 1
ATOM 732 C C . GLU A 1 90 ? -3.394 11.287 3.771 1.00 70.69 90 GLU A C 1
ATOM 734 O O . GLU A 1 90 ? -4.317 12.079 3.645 1.00 70.69 90 GLU A O 1
ATOM 739 N N . ILE A 1 91 ? -3.107 10.733 4.959 1.00 79.19 91 ILE A N 1
ATOM 740 C CA . ILE A 1 91 ? -3.929 10.851 6.181 1.00 79.19 91 ILE A CA 1
ATOM 741 C C . ILE A 1 91 ? -5.308 10.190 5.994 1.00 79.19 91 ILE A C 1
ATOM 743 O O . ILE A 1 91 ? -6.342 10.847 5.936 1.00 79.19 91 ILE A O 1
ATOM 747 N N . TYR A 1 92 ? -5.317 8.857 5.939 1.00 90.50 92 TYR A N 1
ATOM 748 C CA . TYR A 1 92 ? -6.550 8.072 6.042 1.00 90.50 92 TYR A CA 1
ATOM 749 C C . TYR A 1 92 ? -6.871 7.800 7.516 1.00 90.50 92 TYR A C 1
ATOM 751 O O . TYR A 1 92 ? -5.975 7.445 8.293 1.00 90.50 92 TYR A O 1
ATOM 759 N N . GLU A 1 93 ? -8.141 7.920 7.901 1.00 92.50 93 GLU A N 1
ATOM 760 C CA . GLU A 1 93 ? -8.629 7.446 9.201 1.00 92.50 93 GLU A CA 1
ATOM 761 C C . GLU A 1 93 ? -8.833 5.932 9.116 1.00 92.50 93 GLU A C 1
ATOM 763 O O . GLU A 1 93 ? -9.550 5.439 8.246 1.00 92.50 93 GLU A O 1
ATOM 768 N N . LEU A 1 94 ? -8.212 5.177 10.012 1.00 92.62 94 LEU A N 1
ATOM 769 C CA . LEU A 1 94 ? -8.406 3.740 10.113 1.00 92.62 94 LEU A CA 1
ATOM 770 C C . LEU A 1 94 ? -9.595 3.453 11.033 1.00 92.62 94 LEU A C 1
ATOM 772 O O . LEU A 1 94 ? -9.529 3.720 12.231 1.00 92.62 94 LEU A O 1
ATOM 776 N N . LEU A 1 95 ? -10.657 2.872 10.475 1.00 95.19 95 LEU A N 1
ATOM 777 C CA . LEU A 1 95 ? -11.884 2.555 11.209 1.00 95.19 95 LEU A CA 1
ATOM 778 C C . LEU A 1 95 ? -11.901 1.101 11.688 1.00 95.19 95 LEU A C 1
ATOM 780 O O . LEU A 1 95 ? -12.317 0.822 12.810 1.00 95.19 95 LEU A O 1
ATOM 784 N N . ALA A 1 96 ? -11.453 0.165 10.847 1.00 95.12 96 ALA A N 1
ATOM 785 C CA . ALA A 1 96 ? -11.355 -1.244 11.214 1.00 95.12 96 ALA A CA 1
ATOM 786 C C . ALA A 1 96 ? -10.324 -1.993 10.365 1.00 95.12 96 ALA A C 1
ATOM 788 O O . ALA A 1 96 ? -10.171 -1.735 9.171 1.00 95.12 96 ALA A O 1
ATOM 789 N N . ILE A 1 97 ? -9.685 -2.993 10.973 1.00 93.31 97 ILE A N 1
ATOM 790 C CA . ILE A 1 97 ? -8.920 -4.022 10.268 1.00 93.31 97 ILE A CA 1
ATOM 791 C C . ILE A 1 97 ? -9.623 -5.359 10.492 1.00 93.31 97 ILE A C 1
ATOM 793 O O . ILE A 1 97 ? -9.910 -5.746 11.622 1.00 93.31 97 ILE A O 1
ATOM 797 N N . LEU A 1 98 ? -9.903 -6.063 9.400 1.00 94.06 98 LEU A N 1
ATOM 798 C CA . LEU A 1 98 ? -10.401 -7.431 9.402 1.00 94.06 98 LEU A CA 1
ATOM 799 C C . LEU A 1 98 ? -9.286 -8.337 8.890 1.00 94.06 98 LEU A C 1
ATOM 801 O O . LEU A 1 98 ? -9.222 -8.627 7.688 1.00 94.06 98 LEU A O 1
ATOM 805 N N . ASP A 1 99 ? -8.434 -8.777 9.813 1.00 90.75 99 ASP A N 1
ATOM 806 C CA . ASP A 1 99 ? -7.223 -9.539 9.515 1.00 90.75 99 ASP A CA 1
ATOM 807 C C . ASP A 1 99 ? -7.473 -10.776 8.655 1.00 90.75 99 ASP A C 1
ATOM 809 O O . ASP A 1 99 ? -8.548 -11.399 8.663 1.00 90.75 99 ASP A O 1
ATOM 813 N N . PHE A 1 100 ? -6.428 -11.141 7.916 1.00 88.69 100 PHE A N 1
ATOM 814 C CA . PHE A 1 100 ? -6.401 -12.402 7.206 1.00 88.69 100 PHE A CA 1
ATOM 815 C C . PHE A 1 100 ? -6.539 -13.562 8.194 1.00 88.69 100 PHE A C 1
ATOM 817 O O . PHE A 1 100 ? -5.855 -13.632 9.212 1.00 88.69 100 PHE A O 1
ATOM 824 N N . ASN A 1 101 ? -7.394 -14.523 7.859 1.00 86.69 101 ASN A N 1
ATOM 825 C CA . ASN A 1 101 ? -7.387 -15.824 8.510 1.00 86.69 101 ASN A CA 1
ATOM 826 C C . ASN A 1 101 ? -7.740 -16.922 7.503 1.00 86.69 101 ASN A C 1
ATOM 828 O O . ASN A 1 101 ? -8.400 -16.667 6.493 1.00 86.69 101 ASN A O 1
ATOM 832 N N . ASN A 1 102 ? -7.328 -18.156 7.798 1.00 85.31 102 ASN A N 1
ATOM 833 C CA . ASN A 1 102 ? -7.485 -19.300 6.892 1.00 85.31 102 ASN A CA 1
ATOM 834 C C . ASN A 1 102 ? -8.948 -19.702 6.637 1.00 85.31 102 ASN A C 1
ATOM 836 O O . ASN A 1 102 ? -9.219 -20.421 5.677 1.00 85.31 102 ASN A O 1
ATOM 840 N N . VAL A 1 103 ? -9.890 -19.228 7.461 1.00 85.88 103 VAL A N 1
ATOM 841 C CA . VAL A 1 103 ? -11.331 -19.450 7.266 1.00 85.88 103 VAL A CA 1
ATOM 842 C C . VAL A 1 103 ? -11.882 -18.482 6.218 1.00 85.88 103 VAL A C 1
ATOM 844 O O . VAL A 1 103 ? -12.593 -18.889 5.306 1.00 85.88 103 VAL A O 1
ATOM 847 N N . ARG A 1 104 ? -11.527 -17.196 6.315 1.00 87.75 104 ARG A N 1
ATOM 848 C CA . ARG A 1 104 ? -11.978 -16.136 5.402 1.00 87.75 104 ARG A CA 1
ATOM 849 C C . ARG A 1 104 ? -11.181 -16.098 4.103 1.00 87.75 104 ARG A C 1
ATOM 851 O O . ARG A 1 104 ? -11.731 -15.658 3.102 1.00 87.75 104 ARG A O 1
ATOM 858 N N . LYS A 1 105 ? -9.898 -16.485 4.130 1.00 92.06 105 LYS A N 1
ATOM 859 C CA . LYS A 1 105 ? -8.925 -16.405 3.018 1.00 92.06 105 LYS A CA 1
ATOM 860 C C . LYS A 1 105 ? -8.863 -15.025 2.334 1.00 92.06 105 LYS A C 1
ATOM 862 O O . LYS 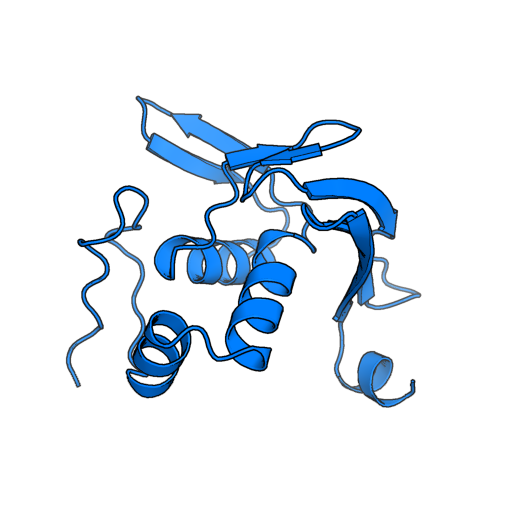A 1 105 ? -8.556 -14.913 1.147 1.00 92.06 105 LYS A O 1
ATOM 867 N N . ARG A 1 106 ? -9.170 -13.970 3.092 1.00 93.44 106 ARG A N 1
ATOM 868 C CA . ARG A 1 106 ? -9.113 -12.567 2.674 1.00 93.44 106 ARG A CA 1
ATOM 869 C C . ARG A 1 106 ? -8.830 -11.665 3.867 1.00 93.44 106 ARG A C 1
ATOM 871 O O . ARG A 1 106 ? -9.198 -11.999 4.994 1.00 93.44 106 ARG A O 1
ATOM 878 N N . MET A 1 107 ? -8.229 -10.521 3.586 1.00 94.50 107 MET A N 1
ATOM 879 C CA . MET A 1 107 ? -8.046 -9.399 4.497 1.00 94.50 107 MET A CA 1
ATOM 880 C C . MET A 1 107 ? -8.909 -8.232 4.020 1.00 94.50 107 MET A C 1
ATOM 882 O O . MET A 1 107 ? -9.109 -8.061 2.815 1.00 94.50 107 MET A O 1
ATOM 886 N N . SER A 1 108 ? -9.415 -7.429 4.952 1.00 96.12 108 SER A N 1
ATOM 887 C CA . SER A 1 108 ? -10.089 -6.177 4.612 1.00 96.12 108 SER A CA 1
ATOM 888 C C . SER A 1 108 ? -9.689 -5.063 5.567 1.00 96.12 108 SER A C 1
ATOM 890 O O . SER A 1 108 ? -9.412 -5.324 6.737 1.00 96.12 108 SER A O 1
ATOM 892 N N . VAL A 1 109 ? -9.720 -3.826 5.087 1.00 95.94 109 VAL A N 1
ATOM 893 C CA . VAL A 1 109 ? -9.610 -2.626 5.920 1.00 95.94 109 VAL A CA 1
ATOM 894 C C . VAL A 1 109 ? -10.772 -1.697 5.612 1.00 95.94 109 VAL A C 1
ATOM 896 O O . VAL A 1 109 ? -11.198 -1.587 4.463 1.00 95.94 109 VAL A O 1
ATOM 899 N N . VAL A 1 110 ? -11.294 -1.055 6.650 1.00 97.25 110 VAL A N 1
ATOM 900 C CA . VAL A 1 110 ? -12.299 -0.001 6.539 1.00 97.25 110 VAL A CA 1
ATOM 901 C C . VAL A 1 110 ? -11.622 1.297 6.932 1.00 97.25 110 VAL A C 1
ATOM 903 O O . VAL A 1 110 ? -11.061 1.400 8.026 1.00 97.25 110 VAL A O 1
ATOM 906 N N . VAL A 1 111 ? -11.659 2.270 6.033 1.00 95.81 111 VAL A N 1
ATOM 907 C CA . VAL A 1 111 ? -10.997 3.561 6.208 1.00 95.81 111 VAL A CA 1
ATOM 908 C C . VAL A 1 111 ? -11.952 4.702 5.893 1.00 95.81 111 VAL A C 1
ATOM 910 O O . VAL A 1 111 ? -12.910 4.521 5.143 1.00 95.81 111 VAL A O 1
ATOM 913 N N . ARG A 1 112 ? -11.677 5.881 6.446 1.00 95.62 112 ARG A N 1
ATOM 914 C CA . ARG A 1 112 ? -12.219 7.142 5.945 1.00 95.62 112 ARG A CA 1
ATOM 915 C C . ARG A 1 112 ? -11.143 7.857 5.141 1.00 95.62 112 ARG A C 1
ATOM 917 O O . ARG A 1 112 ? -10.030 8.037 5.641 1.00 95.62 112 ARG A O 1
ATOM 924 N N . ASN A 1 113 ? -11.463 8.244 3.913 1.00 92.88 113 ASN A N 1
ATOM 925 C CA . ASN A 1 113 ? -10.553 9.024 3.079 1.00 92.88 113 ASN A CA 1
ATOM 926 C C . ASN A 1 113 ? -10.547 10.515 3.496 1.00 92.88 113 ASN A C 1
ATOM 928 O O . ASN A 1 113 ? -11.405 10.941 4.279 1.00 92.88 113 ASN A O 1
ATOM 932 N N . PRO A 1 114 ? -9.618 11.336 2.973 1.00 90.19 114 PRO A N 1
ATOM 933 C CA . PRO A 1 114 ? -9.571 12.770 3.275 1.00 90.19 114 PRO A CA 1
ATOM 934 C C . PRO A 1 114 ? -10.827 13.556 2.863 1.00 90.19 114 PRO A C 1
ATOM 936 O O . PRO A 1 114 ? -11.094 14.616 3.426 1.00 90.19 114 PRO A O 1
ATOM 939 N N . ALA A 1 115 ? -11.617 13.042 1.912 1.00 92.06 115 ALA A N 1
ATOM 940 C CA . ALA A 1 115 ? -12.904 13.618 1.518 1.00 92.06 115 ALA A CA 1
ATOM 941 C C . ALA A 1 115 ? -14.046 13.286 2.503 1.00 92.06 115 ALA A C 1
ATOM 943 O O . ALA A 1 115 ? -15.149 13.814 2.377 1.00 92.06 115 ALA A O 1
ATOM 944 N N . GLY A 1 116 ? -13.790 12.444 3.511 1.00 93.88 116 GLY A N 1
ATOM 945 C CA . GLY A 1 116 ? -14.754 12.047 4.536 1.00 93.88 116 GLY A CA 1
ATOM 946 C C . GLY A 1 116 ? -15.557 10.786 4.201 1.00 93.88 116 GLY A C 1
ATOM 947 O O . GLY A 1 116 ? -16.371 10.350 5.024 1.00 93.88 116 GLY A O 1
ATOM 948 N N . GLU A 1 117 ? -15.317 10.176 3.041 1.00 95.25 117 GLU A N 1
ATOM 949 C CA . GLU A 1 117 ? -16.021 8.989 2.556 1.00 95.25 117 GLU A CA 1
ATOM 950 C C . GLU A 1 117 ? -15.486 7.723 3.224 1.00 95.25 117 GLU A C 1
ATOM 952 O O . GLU A 1 117 ? -14.287 7.589 3.472 1.00 95.25 117 GLU A O 1
ATOM 957 N N . ILE A 1 118 ? -16.384 6.779 3.513 1.00 96.69 118 ILE A N 1
ATOM 958 C CA . ILE A 1 118 ? -16.022 5.483 4.091 1.00 96.69 118 ILE A CA 1
ATOM 959 C C . ILE A 1 118 ? -15.788 4.489 2.957 1.00 96.69 118 ILE A C 1
ATOM 961 O O . ILE A 1 118 ? -16.671 4.270 2.131 1.00 96.69 118 ILE A O 1
ATOM 965 N N . MET A 1 119 ? -14.620 3.853 2.960 1.00 95.69 119 MET A N 1
ATOM 966 C CA . MET A 1 119 ? -14.186 2.915 1.930 1.00 95.69 119 MET A CA 1
ATOM 967 C C . MET A 1 119 ? -13.810 1.573 2.556 1.00 95.69 119 MET A C 1
ATOM 969 O O . MET A 1 119 ? -13.218 1.520 3.638 1.00 95.69 119 MET A O 1
ATOM 973 N N . LEU A 1 120 ? -14.141 0.483 1.862 1.00 96.69 120 LEU A N 1
ATOM 974 C CA . LEU A 1 120 ? -13.712 -0.868 2.209 1.00 96.69 120 LEU A CA 1
ATOM 975 C C . LEU A 1 120 ? -12.767 -1.377 1.126 1.00 96.69 120 LEU A C 1
ATOM 977 O O . LEU A 1 120 ? -13.176 -1.563 -0.017 1.00 96.69 120 LEU A O 1
ATOM 981 N N . TYR A 1 121 ? -11.530 -1.670 1.512 1.00 96.69 121 TYR A N 1
ATOM 982 C CA . TYR A 1 121 ? -10.572 -2.360 0.654 1.00 9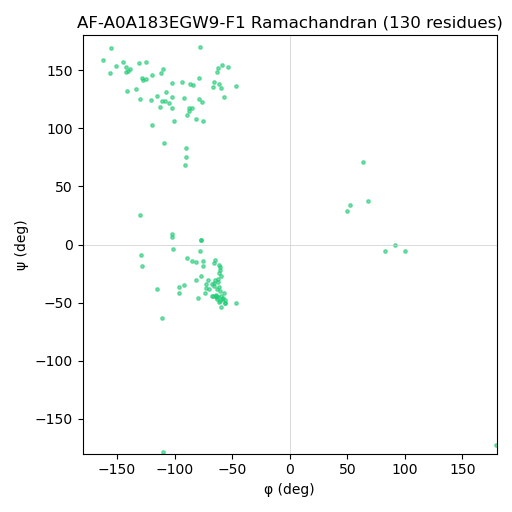6.69 121 TYR A CA 1
ATOM 983 C C . TYR A 1 121 ? -10.468 -3.817 1.073 1.00 96.69 121 TYR A C 1
ATOM 985 O O . TYR A 1 121 ? -10.440 -4.128 2.266 1.00 96.69 121 TYR A O 1
ATOM 993 N N . CYS A 1 122 ? -10.407 -4.724 0.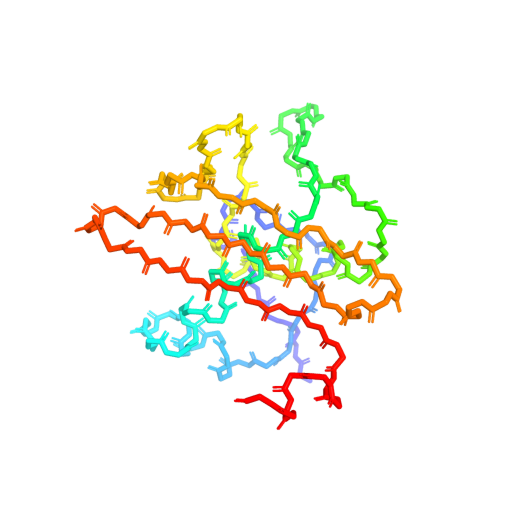100 1.00 96.00 122 CYS A N 1
ATOM 994 C CA . CYS A 1 122 ? -10.308 -6.151 0.363 1.00 96.00 122 CYS A CA 1
ATOM 995 C C . CYS A 1 122 ? -9.377 -6.844 -0.630 1.00 96.00 122 CYS A C 1
ATOM 997 O O . CYS A 1 122 ? -9.516 -6.673 -1.835 1.00 96.00 122 CYS A O 1
ATOM 999 N N . LYS A 1 123 ? -8.467 -7.674 -0.110 1.00 94.38 123 LYS A N 1
ATOM 1000 C CA . LYS A 1 123 ? -7.601 -8.555 -0.904 1.00 94.38 123 LYS A CA 1
ATOM 1001 C C . LYS A 1 123 ? -7.689 -9.989 -0.389 1.00 94.38 123 LYS A C 1
ATOM 1003 O O . LYS A 1 123 ? -7.788 -10.209 0.820 1.00 94.38 123 LYS A O 1
ATOM 1008 N N . GLY A 1 124 ? -7.652 -10.974 -1.277 1.00 92.88 124 GLY A N 1
ATOM 1009 C CA . GLY A 1 124 ? -7.780 -12.383 -0.909 1.00 92.88 124 GLY A CA 1
ATOM 1010 C C . GLY A 1 124 ? -7.718 -13.312 -2.112 1.00 92.88 124 GLY A C 1
ATOM 1011 O O . GLY A 1 124 ? -7.439 -12.868 -3.221 1.00 92.88 124 GLY A O 1
ATOM 1012 N N . ALA A 1 125 ? -7.980 -14.598 -1.877 1.00 91.25 125 ALA A N 1
ATOM 1013 C CA . ALA A 1 125 ? -8.028 -15.596 -2.942 1.00 91.25 125 ALA A CA 1
ATOM 1014 C C . ALA A 1 125 ? -9.132 -15.272 -3.963 1.00 91.25 125 ALA A C 1
ATOM 1016 O O . ALA A 1 125 ? -10.252 -14.927 -3.581 1.00 91.25 125 ALA A O 1
ATOM 1017 N N . ASP A 1 126 ? -8.822 -15.448 -5.242 1.00 89.88 126 ASP A N 1
ATOM 1018 C CA . ASP A 1 126 ? -9.719 -15.250 -6.384 1.00 89.88 126 ASP A CA 1
ATOM 1019 C C . ASP A 1 126 ? -11.096 -15.900 -6.188 1.00 89.88 126 ASP A C 1
ATOM 1021 O O . ASP A 1 126 ? -12.110 -15.213 -6.274 1.00 89.88 126 ASP A O 1
ATOM 1025 N N . THR A 1 127 ? -11.149 -17.177 -5.800 1.00 88.56 127 THR A N 1
ATOM 1026 C CA . THR A 1 127 ? -12.408 -17.910 -5.581 1.00 88.56 127 THR A CA 1
ATOM 1027 C C . THR A 1 127 ? -13.282 -17.301 -4.488 1.00 88.56 127 THR A C 1
ATOM 1029 O O . THR A 1 127 ? -14.477 -17.546 -4.453 1.00 88.56 127 THR A O 1
ATOM 1032 N N . ILE A 1 128 ? -12.689 -16.567 -3.545 1.00 90.56 128 ILE A N 1
ATOM 1033 C CA . ILE A 1 128 ? -13.401 -15.955 -2.419 1.00 90.56 128 ILE A CA 1
ATOM 1034 C C . ILE A 1 128 ? -13.845 -14.538 -2.748 1.00 90.56 128 ILE A C 1
ATOM 1036 O O . ILE A 1 128 ? -14.884 -14.101 -2.256 1.00 90.56 128 ILE A O 1
ATOM 1040 N N . ILE A 1 129 ? -13.042 -13.813 -3.526 1.00 90.06 129 ILE A N 1
ATOM 1041 C CA . ILE A 1 129 ? -13.378 -12.462 -3.968 1.00 90.06 129 ILE A CA 1
ATOM 1042 C C . ILE A 1 129 ? -14.466 -12.512 -5.045 1.00 90.06 129 ILE A C 1
ATOM 1044 O O . ILE A 1 129 ? -15.401 -11.732 -4.962 1.00 90.06 129 ILE A O 1
ATOM 1048 N N . LEU A 1 130 ? -14.387 -13.449 -5.997 1.00 86.50 130 LEU A N 1
ATOM 1049 C CA . LEU A 1 130 ? -15.349 -13.573 -7.103 1.00 86.50 130 LEU A CA 1
ATOM 1050 C C . LEU A 1 130 ? -16.703 -14.178 -6.700 1.00 86.50 130 LEU A C 1
ATOM 1052 O O . LEU A 1 130 ? -17.675 -14.037 -7.433 1.00 86.50 130 LEU A O 1
ATOM 1056 N N . ASP A 1 131 ? -16.778 -14.859 -5.557 1.00 83.94 131 ASP A N 1
ATOM 1057 C CA . ASP A 1 131 ? -18.025 -15.410 -4.997 1.00 83.94 131 ASP A CA 1
ATOM 1058 C C . ASP A 1 131 ? -18.912 -14.329 -4.334 1.00 83.94 131 ASP A C 1
ATOM 1060 O O . ASP A 1 131 ? -19.921 -14.632 -3.695 1.00 83.94 131 ASP A O 1
ATOM 1064 N N . ARG A 1 132 ? -18.521 -13.052 -4.411 1.00 67.56 132 ARG A N 1
ATOM 1065 C CA . ARG A 1 132 ? -19.171 -11.913 -3.751 1.00 67.56 132 ARG A CA 1
ATOM 1066 C C . ARG A 1 132 ? -19.411 -10.771 -4.719 1.00 67.56 132 ARG A C 1
ATOM 1068 O O . ARG A 1 132 ? -20.400 -10.052 -4.459 1.00 67.56 132 ARG A O 1
#

Secondary structure (DSSP, 8-state):
-PPPP-TTSTT--TT-----HHHHHHHHHT-HHHHHHHHHHHHSS--EEEEETTEEEEE-SSHHHHHHHHHHHHTT-----B-SSEETTTTEEEEEEE---TTT-EEEEEEE-TTS-EEEEEEE-HHHHTT-

InterPro domains:
  IPR023299 P-type ATPase, cytoplasmic domain N [G3DSA:3.40.1110.10] (8-132)
  IPR023299 P-type ATPase, cytoplasmic domain N [SSF81660] (33-132)

Foldseek 3Di:
DAFDDLVVQVQADPPDGDDDVVLLVCLVVPPPVSVVQLCLLLPFFDWAWDADPNHTDIDHPDPVNRNSNNVSSSSQQHFHHDDPFFTPRPTKGWDDWDDDDPVQQKTKTWIQDPVRDIDIRMDGDPVNVVVD

Solvent-accessible surface area (backbone atoms only — not comparable to full-atom values): 7765 Å² total; per-residue (Å²): 132,76,63,61,84,43,80,89,36,94,73,40,56,92,83,64,78,52,70,68,59,65,62,53,51,39,50,75,70,58,38,64,70,54,48,52,52,31,47,36,42,42,62,51,68,85,61,42,59,44,73,59,96,86,40,86,43,80,54,46,95,43,72,66,57,41,51,43,36,50,50,16,26,40,77,65,41,44,61,63,46,72,59,94,49,34,34,42,68,80,54,29,36,43,76,45,77,45,71,68,43,91,88,67,46,32,31,33,27,33,31,29,44,79,89,68,50,80,45,78,35,75,54,57,45,64,79,63,59,74,77,107

Mean predicted aligned error: 3.97 Å

Radius of gyration: 15.0 Å; Cα contacts (8 Å, |Δi|>4): 209; chains: 1; bounding box: 39×33×38 Å

Organism: NCBI:txid637853

Nearest PDB structures (foldseek):
  8oxc-assembly1_A  TM=9.484E-01  e=1.187E-14  Homo sapiens
  7py4-assembly1_A  TM=9.509E-01  e=2.604E-14  Homo sapiens
  8ox9-assembly1_A  TM=9.571E-01  e=3.316E-14  Homo sapiens
  8ox8-assembly1_A  TM=9.585E-01  e=6.069E-14  Homo sapiens
  8ox5-assembly1_A  TM=9.223E-01  e=7.687E-13  Homo sapiens